Protein AF-A0A3D5USG2-F1 (afdb_monomer)

Solvent-accessible surface area (backbone atoms only — not comparable to full-atom values): 4860 Å² total; per-residue (Å²): 136,84,79,77,82,78,76,81,81,75,64,52,75,99,53,18,70,56,46,50,43,50,76,35,71,58,34,55,50,46,68,74,41,37,73,62,52,50,63,70,43,41,73,58,52,52,54,50,51,61,72,62,62,77,55,94,90,67,88,86,83,74,84,83,46,83,92,31,66,67,71,75,72,102

Foldseek 3Di:
DDPDPDDQDQLDDPCNVVSDCCVDPNVVVCVVCVVVVCVVCVVVLVVVCVVVVDDPPDDDDDDPCNVPSSVVVD

Mean predicted aligned error: 5.07 Å

Sequence (74 aa):
MTTSATTPLTASGPNADQIDYWNGDAGERWARYQDKLDAMLQPFSGAVLELAAIKPGERLMDIGCGCGATTFEA

Secondary structure (DSSP, 8-state):
------PPPP--GGGHHHHHHHHTHHHHHHHHTHHHHHHHHHHHHHHHHHHHT--TT-----TT-TTSHHHHH-

Radius of gyration: 15.32 Å; Cα contacts (8 Å, |Δi|>4): 25; chains: 1; bounding box: 34×34×34 Å

pLDDT: mean 91.6, std 12.34, range [42.34, 98.06]

Structure (mmCIF, N/CA/C/O backbone):
data_AF-A0A3D5USG2-F1
#
_entry.id   AF-A0A3D5USG2-F1
#
loop_
_atom_site.group_PDB
_atom_site.id
_atom_site.type_symbol
_atom_site.label_atom_id
_atom_site.label_alt_id
_atom_site.label_comp_id
_atom_site.label_asym_id
_atom_site.label_entity_id
_atom_site.label_seq_id
_atom_site.pdbx_PDB_ins_code
_atom_site.Cartn_x
_atom_site.Cartn_y
_atom_site.Cartn_z
_atom_site.occupancy
_atom_site.B_iso_or_equiv
_atom_site.auth_seq_id
_atom_site.auth_comp_id
_atom_site.auth_asym_id
_atom_site.auth_atom_id
_atom_site.pdbx_PDB_model_num
ATOM 1 N N . MET A 1 1 ? 1.882 26.042 -4.843 1.00 42.34 1 MET A N 1
ATOM 2 C CA . MET A 1 1 ? 1.993 24.587 -4.628 1.00 42.34 1 MET A CA 1
ATOM 3 C C . MET A 1 1 ? 3.302 24.155 -5.267 1.00 42.34 1 MET A C 1
ATOM 5 O O . MET A 1 1 ? 3.365 24.003 -6.477 1.00 42.34 1 MET A O 1
ATOM 9 N N . THR A 1 2 ? 4.388 24.158 -4.499 1.00 43.53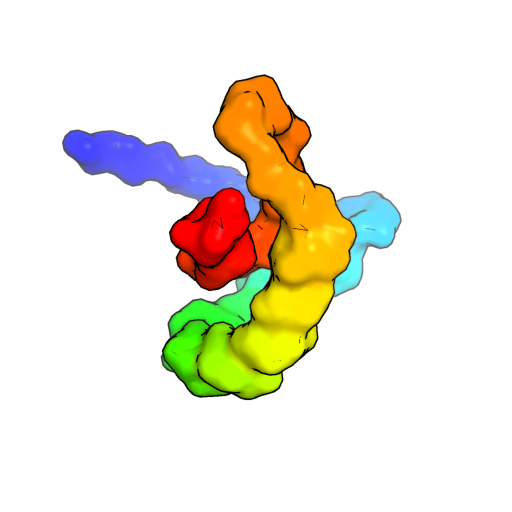 2 THR A N 1
ATOM 10 C CA . THR A 1 2 ? 5.736 23.835 -4.986 1.00 43.53 2 THR A CA 1
ATOM 11 C C . THR A 1 2 ? 5.900 22.324 -4.920 1.00 43.53 2 THR A C 1
ATOM 13 O O . THR A 1 2 ? 6.005 21.760 -3.836 1.00 43.53 2 THR A O 1
ATOM 16 N N . THR A 1 3 ? 5.870 21.652 -6.066 1.00 50.44 3 THR A N 1
ATOM 17 C CA . THR A 1 3 ? 6.277 20.249 -6.161 1.00 50.44 3 THR A CA 1
ATOM 18 C C . THR A 1 3 ? 7.778 20.187 -5.895 1.00 50.44 3 THR A C 1
ATOM 20 O O . THR A 1 3 ? 8.571 20.628 -6.726 1.00 50.44 3 THR A O 1
ATOM 23 N N . SER A 1 4 ? 8.173 19.698 -4.720 1.00 58.66 4 SER A N 1
ATOM 24 C CA . SER A 1 4 ? 9.561 19.306 -4.484 1.00 58.66 4 SER A CA 1
ATOM 25 C C . SER A 1 4 ? 9.871 18.158 -5.441 1.00 58.66 4 SER A C 1
ATOM 27 O O . SER A 1 4 ? 9.166 17.152 -5.429 1.00 58.66 4 SER A O 1
ATOM 29 N N . ALA A 1 5 ? 10.872 18.317 -6.304 1.00 57.56 5 ALA A N 1
ATOM 30 C CA . ALA A 1 5 ? 11.334 17.216 -7.134 1.00 57.56 5 ALA A CA 1
ATOM 31 C C . ALA A 1 5 ? 11.992 16.175 -6.218 1.00 57.56 5 ALA A C 1
ATOM 33 O O . ALA A 1 5 ? 12.967 16.478 -5.530 1.00 57.56 5 ALA A O 1
ATOM 34 N N . THR A 1 6 ? 11.431 14.969 -6.169 1.00 66.25 6 THR A N 1
ATOM 35 C CA . THR A 1 6 ? 12.017 13.842 -5.442 1.00 66.25 6 THR A CA 1
ATOM 36 C C . THR A 1 6 ? 13.305 13.429 -6.145 1.00 66.25 6 THR A C 1
ATOM 38 O O . THR A 1 6 ? 13.271 12.995 -7.295 1.00 66.25 6 THR A O 1
ATOM 41 N N . THR A 1 7 ? 14.450 13.570 -5.477 1.00 73.12 7 THR A N 1
ATOM 42 C CA . THR A 1 7 ? 15.712 12.992 -5.953 1.00 73.12 7 THR A CA 1
ATOM 43 C C . THR A 1 7 ? 15.538 11.475 -6.091 1.00 73.12 7 THR A C 1
ATOM 45 O O . THR A 1 7 ? 15.142 10.845 -5.106 1.00 73.12 7 THR A O 1
ATOM 48 N N . PRO A 1 8 ? 15.821 10.872 -7.262 1.00 75.50 8 PRO A N 1
ATOM 49 C CA . PRO A 1 8 ? 15.722 9.428 -7.432 1.00 75.50 8 PRO A CA 1
ATOM 50 C C . PRO A 1 8 ? 16.641 8.704 -6.446 1.00 75.50 8 PRO A C 1
ATOM 52 O O . PRO A 1 8 ? 17.815 9.054 -6.305 1.00 75.50 8 PRO A O 1
ATOM 55 N N . LEU A 1 9 ? 16.106 7.690 -5.768 1.00 84.69 9 LEU A N 1
ATOM 56 C CA . LEU A 1 9 ? 16.902 6.792 -4.938 1.00 84.69 9 LEU A CA 1
ATOM 57 C C . LEU A 1 9 ? 17.841 5.988 -5.842 1.00 84.69 9 LEU A C 1
ATOM 59 O O . LEU A 1 9 ? 17.401 5.340 -6.786 1.00 84.69 9 LEU A O 1
ATOM 63 N N . THR A 1 10 ? 19.139 6.008 -5.551 1.00 90.88 10 THR A N 1
ATOM 64 C CA . THR A 1 10 ? 20.112 5.164 -6.249 1.00 90.88 10 THR A CA 1
ATOM 65 C C . THR A 1 10 ? 19.953 3.711 -5.809 1.00 90.88 10 THR A C 1
ATOM 67 O O . THR A 1 10 ? 20.091 3.424 -4.616 1.00 90.88 10 THR A O 1
ATOM 70 N N . ALA A 1 11 ? 19.729 2.794 -6.751 1.00 93.69 11 ALA A N 1
ATOM 71 C CA . ALA A 1 11 ? 19.681 1.360 -6.482 1.00 93.69 11 ALA A CA 1
ATOM 72 C C . ALA A 1 11 ? 21.058 0.839 -6.052 1.00 93.69 11 ALA A C 1
ATOM 74 O O . ALA A 1 11 ? 21.940 0.537 -6.852 1.00 93.69 11 ALA A O 1
ATOM 75 N N . SER A 1 12 ? 21.273 0.817 -4.741 1.00 94.50 12 SER A N 1
ATOM 76 C CA . SER A 1 12 ? 22.532 0.423 -4.119 1.00 94.50 12 SER A CA 1
ATOM 77 C C . SER A 1 12 ? 22.282 -0.116 -2.712 1.00 94.50 12 SER A C 1
ATOM 79 O O . SER A 1 12 ? 21.257 0.171 -2.090 1.00 94.50 12 SER A O 1
ATOM 81 N N . GLY A 1 13 ? 23.226 -0.907 -2.201 1.00 95.25 13 GLY A N 1
ATOM 82 C CA . GLY A 1 13 ? 23.097 -1.534 -0.888 1.00 95.25 13 GLY A CA 1
ATOM 83 C C . GLY A 1 13 ? 22.055 -2.663 -0.856 1.00 95.25 13 GLY A C 1
ATOM 84 O O . GLY A 1 13 ? 21.645 -3.163 -1.902 1.00 95.25 13 GLY A O 1
ATOM 85 N N . PRO A 1 14 ? 21.621 -3.095 0.340 1.00 96.94 14 PRO A N 1
ATOM 86 C CA . PRO A 1 14 ? 20.826 -4.316 0.507 1.00 96.94 14 PRO A CA 1
ATOM 87 C C . PRO A 1 14 ? 19.410 -4.242 -0.084 1.00 96.94 14 PRO A C 1
ATOM 89 O O . PRO A 1 14 ? 18.755 -5.271 -0.192 1.00 96.94 14 PRO A O 1
ATOM 92 N N . ASN A 1 15 ? 18.934 -3.048 -0.454 1.00 94.25 15 ASN A N 1
ATOM 93 C CA . ASN A 1 15 ? 17.603 -2.836 -1.024 1.00 94.25 15 ASN A CA 1
ATOM 94 C C . ASN A 1 15 ? 17.638 -2.478 -2.520 1.00 94.25 15 ASN A C 1
ATOM 96 O O . ASN A 1 15 ? 16.624 -2.034 -3.054 1.00 94.25 15 ASN A O 1
ATOM 100 N N . ALA A 1 16 ? 18.791 -2.622 -3.186 1.00 96.62 16 ALA A N 1
ATOM 101 C CA . ALA A 1 16 ? 18.972 -2.231 -4.585 1.00 96.62 16 ALA A CA 1
ATOM 102 C C . ALA A 1 16 ? 17.895 -2.836 -5.502 1.00 96.62 16 ALA A C 1
ATOM 104 O O . ALA A 1 16 ? 17.209 -2.093 -6.197 1.00 96.62 16 ALA A O 1
ATOM 105 N N . ASP A 1 17 ? 17.653 -4.144 -5.394 1.00 97.00 17 ASP A N 1
ATOM 106 C CA . ASP A 1 17 ? 16.678 -4.851 -6.235 1.00 97.00 17 ASP A CA 1
ATOM 107 C C . ASP 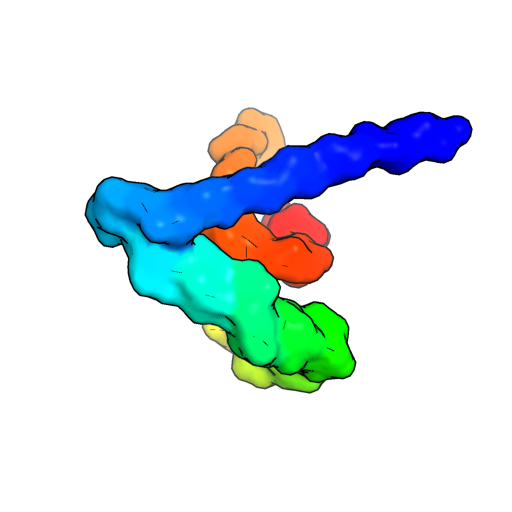A 1 17 ? 15.246 -4.323 -6.059 1.00 97.00 17 ASP A C 1
ATOM 109 O O . ASP A 1 17 ? 14.484 -4.239 -7.018 1.00 97.00 17 ASP A O 1
ATOM 113 N N . GLN A 1 18 ? 14.861 -3.939 -4.836 1.00 95.94 18 GLN A N 1
ATOM 114 C CA . GLN A 1 18 ? 13.535 -3.370 -4.575 1.00 95.94 18 GLN A CA 1
ATOM 115 C C . GLN A 1 18 ? 13.430 -1.931 -5.081 1.00 95.94 18 GLN A C 1
ATOM 117 O O . GLN A 1 18 ? 12.369 -1.540 -5.563 1.00 95.94 18 GLN A O 1
ATOM 122 N N . ILE A 1 19 ? 14.514 -1.149 -4.990 1.00 95.50 19 ILE A N 1
ATOM 123 C CA . ILE A 1 19 ? 14.576 0.202 -5.561 1.00 95.50 19 ILE A CA 1
ATOM 124 C C . ILE A 1 19 ? 14.378 0.122 -7.076 1.00 95.50 19 ILE A C 1
ATOM 126 O O . ILE A 1 19 ? 13.541 0.855 -7.596 1.00 95.50 19 ILE A O 1
ATOM 130 N N . ASP A 1 20 ? 15.080 -0.780 -7.762 1.00 96.12 20 ASP A N 1
ATOM 131 C CA . ASP A 1 20 ? 14.937 -0.962 -9.211 1.00 96.12 20 ASP A CA 1
ATOM 132 C C . ASP A 1 20 ? 13.543 -1.474 -9.587 1.00 96.12 20 ASP A C 1
ATOM 134 O O . ASP A 1 20 ? 12.906 -0.945 -10.497 1.00 96.12 20 ASP A O 1
ATOM 138 N N . TYR A 1 21 ? 13.030 -2.471 -8.864 1.00 96.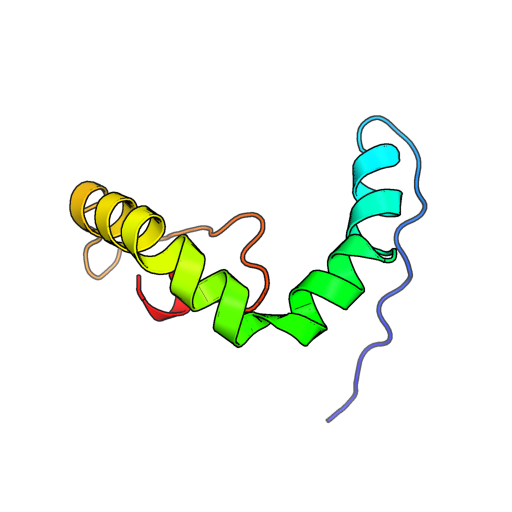38 21 TYR A N 1
ATOM 139 C CA . TYR A 1 21 ? 11.724 -3.055 -9.153 1.00 96.38 21 TYR A CA 1
ATOM 140 C C . TYR A 1 21 ? 10.583 -2.039 -8.999 1.00 96.38 21 TYR A C 1
ATOM 142 O O . TYR A 1 21 ? 9.797 -1.844 -9.930 1.00 96.38 21 TYR A O 1
ATOM 150 N N . TRP A 1 22 ? 10.490 -1.368 -7.845 1.00 95.88 22 TRP A N 1
ATOM 151 C CA . TRP A 1 22 ? 9.380 -0.458 -7.547 1.00 95.88 22 TRP A CA 1
ATOM 152 C C . TRP A 1 22 ? 9.480 0.892 -8.257 1.00 95.88 22 TRP A C 1
ATOM 154 O O . TRP A 1 22 ? 8.440 1.490 -8.517 1.00 95.88 22 TRP A O 1
ATOM 164 N N . ASN A 1 23 ? 10.683 1.365 -8.604 1.00 93.81 23 ASN A N 1
ATOM 165 C CA . ASN A 1 23 ? 10.835 2.566 -9.439 1.00 93.81 23 ASN A CA 1
ATOM 166 C C . ASN A 1 23 ? 10.790 2.266 -10.948 1.00 93.81 23 ASN A C 1
ATOM 168 O O . ASN A 1 23 ? 10.861 3.198 -11.747 1.00 93.81 23 ASN A O 1
ATOM 172 N N . GLY A 1 24 ? 10.687 0.994 -11.339 1.00 93.94 24 GLY A N 1
ATOM 173 C CA . GLY A 1 24 ? 10.511 0.562 -12.723 1.00 93.94 24 GLY A CA 1
ATOM 174 C C . GLY A 1 24 ? 9.067 0.171 -13.051 1.00 93.94 24 GLY A C 1
ATOM 175 O O . GLY A 1 24 ? 8.101 0.613 -12.421 1.00 93.94 24 GLY A O 1
ATOM 176 N N . ASP A 1 25 ? 8.924 -0.729 -14.025 1.00 96.56 25 ASP A N 1
ATOM 177 C CA . ASP A 1 25 ? 7.639 -1.172 -14.583 1.00 96.56 25 ASP A CA 1
ATOM 178 C C . ASP A 1 25 ? 6.631 -1.653 -13.533 1.00 96.56 25 ASP A C 1
ATOM 180 O O . ASP A 1 25 ? 5.420 -1.535 -13.731 1.00 96.56 25 ASP A O 1
ATOM 184 N N . ALA A 1 26 ? 7.094 -2.229 -12.419 1.00 95.69 26 ALA A N 1
ATOM 185 C CA . ALA A 1 26 ? 6.190 -2.723 -11.391 1.00 95.69 26 ALA A CA 1
ATOM 186 C C . ALA A 1 26 ? 5.445 -1.586 -10.686 1.00 95.69 26 ALA A C 1
ATOM 188 O O . ALA A 1 26 ? 4.230 -1.701 -10.507 1.00 95.69 26 ALA A O 1
ATOM 189 N N . GLY A 1 27 ? 6.139 -0.496 -10.343 1.00 95.00 27 GLY A N 1
ATOM 190 C CA . GLY A 1 27 ? 5.522 0.694 -9.759 1.00 95.00 27 GLY A CA 1
ATOM 191 C C . GLY A 1 27 ? 4.587 1.392 -10.739 1.00 95.00 27 GLY A C 1
ATOM 192 O O . GLY A 1 27 ? 3.448 1.702 -10.387 1.00 95.00 27 GLY A O 1
ATOM 193 N N . GLU A 1 28 ? 5.008 1.548 -11.998 1.00 96.31 28 GLU A N 1
ATOM 194 C CA . GLU A 1 28 ? 4.145 2.120 -13.041 1.00 96.31 28 GLU A CA 1
ATOM 195 C C . GLU A 1 28 ? 2.873 1.294 -13.250 1.00 96.31 28 GLU A C 1
ATOM 197 O O . GLU A 1 28 ? 1.769 1.836 -13.357 1.00 96.31 28 GLU A O 1
ATOM 202 N N . ARG A 1 29 ? 3.011 -0.035 -13.293 1.00 96.56 29 ARG A N 1
ATOM 203 C CA . ARG A 1 29 ? 1.881 -0.956 -13.418 1.00 96.56 29 ARG A CA 1
ATOM 204 C C . ARG A 1 29 ? 0.967 -0.878 -12.199 1.00 96.56 29 ARG A C 1
ATOM 206 O O . ARG A 1 29 ? -0.248 -0.899 -12.381 1.00 96.56 29 ARG A O 1
ATOM 213 N N . TRP A 1 30 ? 1.524 -0.783 -10.992 1.00 96.38 30 TRP A N 1
ATOM 214 C CA . TRP A 1 30 ? 0.736 -0.630 -9.770 1.00 96.38 30 TRP A CA 1
ATOM 215 C C . TRP A 1 30 ? -0.120 0.632 -9.826 1.00 96.38 30 TRP A C 1
ATOM 217 O O . TRP A 1 30 ? -1.339 0.547 -9.711 1.00 96.38 30 TRP A O 1
ATOM 227 N N . ALA A 1 31 ? 0.502 1.779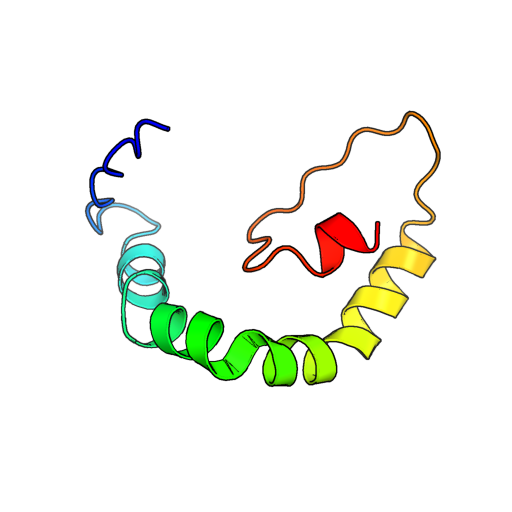 -10.110 1.00 96.12 31 ALA A N 1
ATOM 228 C CA . ALA A 1 31 ? -0.197 3.055 -10.228 1.00 96.12 31 ALA A CA 1
ATOM 229 C C . ALA A 1 31 ? -1.256 3.031 -11.344 1.00 96.12 31 ALA A C 1
ATOM 231 O O . ALA A 1 31 ? -2.371 3.511 -11.160 1.00 96.12 31 ALA A O 1
ATOM 232 N N . ARG A 1 32 ? -0.943 2.426 -12.499 1.00 97.81 32 ARG A N 1
ATOM 233 C CA . ARG A 1 32 ? -1.876 2.327 -13.634 1.00 97.81 32 ARG A CA 1
ATOM 234 C C . ARG A 1 32 ? -3.104 1.470 -13.334 1.00 97.81 32 ARG A C 1
ATOM 236 O O . ARG A 1 32 ? -4.177 1.763 -13.854 1.00 97.81 32 ARG A O 1
ATOM 243 N N . TYR A 1 33 ? -2.948 0.390 -12.573 1.00 97.62 33 TYR A N 1
ATOM 244 C CA . TYR A 1 33 ? -4.023 -0.566 -12.290 1.00 97.62 33 TYR A CA 1
ATOM 245 C C . TYR A 1 33 ? -4.495 -0.519 -10.835 1.00 97.62 33 TYR A C 1
ATOM 247 O O . TYR A 1 33 ? -5.042 -1.516 -10.362 1.00 97.62 33 TYR A O 1
ATOM 255 N N . GLN A 1 34 ? -4.305 0.619 -10.160 1.00 97.00 34 GLN A N 1
ATOM 256 C CA . GLN A 1 34 ? -4.609 0.817 -8.744 1.00 97.00 34 GLN A CA 1
ATOM 257 C C . GLN A 1 34 ? -5.983 0.254 -8.372 1.00 97.00 34 GLN A C 1
ATOM 259 O O . GLN A 1 34 ? -6.043 -0.704 -7.616 1.00 97.00 34 GLN A O 1
ATOM 264 N N . ASP A 1 35 ? -7.066 0.758 -8.971 1.00 97.19 35 ASP A N 1
ATOM 265 C CA . ASP A 1 35 ? -8.436 0.363 -8.607 1.00 97.19 35 ASP A CA 1
ATOM 266 C C . ASP A 1 35 ? -8.651 -1.156 -8.650 1.00 97.19 35 ASP A C 1
ATOM 268 O O . ASP A 1 35 ? -9.336 -1.740 -7.812 1.00 97.19 35 ASP A O 1
ATOM 272 N N . LYS A 1 36 ? -8.041 -1.823 -9.638 1.00 98.00 36 LYS A N 1
ATOM 273 C CA . LYS A 1 36 ? -8.148 -3.274 -9.801 1.00 98.00 36 LYS A CA 1
ATOM 274 C C . LYS A 1 36 ? -7.331 -4.019 -8.747 1.00 98.00 36 LYS A C 1
ATOM 276 O O . LYS A 1 36 ? -7.784 -5.053 -8.259 1.00 98.00 36 LYS A O 1
ATOM 281 N N . LEU A 1 37 ? -6.120 -3.548 -8.461 1.00 97.19 37 LEU A N 1
ATOM 282 C CA . LEU A 1 37 ? -5.241 -4.154 -7.464 1.00 97.19 37 LEU A CA 1
ATOM 283 C C . LEU A 1 37 ? -5.805 -3.954 -6.057 1.00 97.19 37 LEU A C 1
ATOM 285 O O . LEU A 1 37 ? -5.895 -4.931 -5.321 1.00 97.19 37 LEU A O 1
ATOM 289 N N . ASP A 1 38 ? -6.280 -2.751 -5.737 1.00 96.62 38 ASP A N 1
ATOM 290 C CA . ASP A 1 38 ? -6.935 -2.429 -4.470 1.00 96.62 38 ASP A CA 1
ATOM 291 C C . ASP A 1 38 ? -8.173 -3.314 -4.275 1.00 96.62 38 ASP A C 1
ATOM 293 O O . ASP A 1 38 ? -8.270 -4.013 -3.271 1.00 96.62 38 ASP A O 1
ATOM 297 N N . ALA A 1 39 ? -9.063 -3.415 -5.271 1.00 97.12 39 ALA A N 1
ATOM 298 C CA . ALA A 1 39 ? -10.237 -4.290 -5.186 1.00 97.12 39 ALA A CA 1
ATOM 299 C C . ALA A 1 39 ? -9.878 -5.779 -5.013 1.00 97.12 39 ALA A C 1
ATOM 301 O O . ALA A 1 39 ? -10.565 -6.510 -4.302 1.00 97.12 39 ALA A O 1
ATOM 302 N N . MET A 1 40 ? -8.806 -6.244 -5.662 1.00 97.69 40 MET A N 1
ATOM 303 C CA . MET A 1 40 ? -8.329 -7.624 -5.526 1.00 97.69 40 MET A CA 1
ATOM 304 C C . MET A 1 40 ? -7.736 -7.895 -4.135 1.00 97.69 40 MET A C 1
ATOM 306 O O . MET A 1 40 ? -7.864 -9.010 -3.626 1.00 97.69 40 MET A O 1
ATOM 310 N N . LEU A 1 41 ? -7.074 -6.902 -3.538 1.00 96.94 41 LEU A N 1
ATOM 311 C CA . LEU A 1 41 ? -6.392 -7.017 -2.248 1.00 96.94 41 LEU A CA 1
ATOM 312 C C . LEU A 1 41 ? -7.303 -6.702 -1.051 1.00 96.94 41 LEU A C 1
ATOM 314 O O . LEU A 1 41 ? -7.013 -7.167 0.053 1.00 96.94 41 LEU A O 1
ATOM 318 N N . GLN A 1 42 ? -8.414 -5.994 -1.270 1.00 97.56 42 GLN A N 1
ATOM 319 C CA . GLN A 1 42 ? -9.346 -5.538 -0.234 1.00 97.56 42 GLN A CA 1
ATOM 320 C C . GLN A 1 42 ? -9.792 -6.637 0.749 1.00 97.56 42 GLN A C 1
ATOM 322 O O . GLN A 1 42 ? -9.782 -6.387 1.954 1.00 97.56 42 GLN A O 1
ATOM 327 N N . PRO A 1 43 ? -10.124 -7.875 0.324 1.00 98.06 43 PRO A N 1
ATOM 328 C CA . PRO A 1 43 ? -10.533 -8.910 1.275 1.00 98.06 43 PRO A CA 1
ATOM 329 C C . PRO A 1 43 ? -9.440 -9.266 2.291 1.00 98.06 43 PRO A C 1
ATOM 331 O O . PRO A 1 43 ? -9.741 -9.645 3.422 1.00 98.06 43 PRO A O 1
ATOM 334 N N . PHE A 1 44 ? -8.169 -9.139 1.902 1.00 97.25 44 PHE A N 1
ATOM 335 C CA . PHE A 1 44 ? -7.035 -9.392 2.785 1.00 97.25 44 PHE A CA 1
ATOM 336 C C . PHE A 1 44 ? -6.778 -8.199 3.705 1.00 97.25 44 PHE A C 1
ATOM 338 O O . PHE A 1 44 ? -6.615 -8.398 4.908 1.00 97.25 44 PHE A O 1
ATOM 345 N N . SER A 1 45 ? -6.771 -6.973 3.166 1.00 96.00 45 SER A N 1
ATOM 346 C CA . SER A 1 45 ? -6.581 -5.769 3.985 1.00 96.00 45 SER A CA 1
ATOM 347 C C . SER A 1 45 ? -7.699 -5.612 5.014 1.00 96.00 45 SER A C 1
ATOM 349 O O . SER A 1 45 ? -7.407 -5.384 6.184 1.00 96.00 45 SER A O 1
ATOM 351 N N . GLY A 1 46 ? -8.955 -5.846 4.625 1.00 97.44 46 GLY A N 1
ATOM 352 C CA . GLY A 1 46 ? -10.103 -5.793 5.529 1.00 97.44 46 GLY A CA 1
ATOM 353 C C . GLY A 1 46 ? -9.972 -6.753 6.714 1.00 97.44 46 GLY A C 1
ATOM 354 O O . GLY A 1 46 ? -10.148 -6.339 7.857 1.00 97.44 46 GLY A O 1
ATOM 355 N N . ALA A 1 47 ? -9.575 -8.007 6.470 1.00 98.00 47 ALA A N 1
ATOM 356 C CA . ALA A 1 47 ? -9.362 -8.985 7.541 1.00 98.00 47 ALA A CA 1
ATOM 357 C C . ALA A 1 47 ? -8.207 -8.591 8.484 1.00 98.00 47 ALA A C 1
ATOM 359 O O . ALA A 1 47 ? -8.280 -8.822 9.692 1.00 98.00 47 ALA A O 1
ATOM 360 N N . VAL A 1 48 ? -7.142 -7.984 7.947 1.00 95.75 48 VAL A N 1
ATOM 361 C CA . VAL A 1 48 ? -6.019 -7.477 8.752 1.00 95.75 48 VAL A CA 1
ATOM 362 C C . VAL A 1 48 ? -6.457 -6.302 9.625 1.00 95.75 48 VAL A C 1
ATOM 364 O O . VAL A 1 48 ? -6.129 -6.287 10.810 1.00 95.75 48 VAL A O 1
ATOM 367 N N . LEU A 1 49 ? -7.206 -5.344 9.072 1.00 96.12 49 LEU A N 1
ATOM 368 C CA . LEU A 1 49 ? -7.698 -4.179 9.812 1.00 96.12 49 LEU A CA 1
ATOM 369 C C . LEU A 1 49 ? -8.699 -4.576 10.905 1.00 96.12 49 LEU A C 1
ATOM 371 O O . LEU A 1 49 ? -8.608 -4.077 12.029 1.00 96.12 49 LEU A O 1
ATOM 375 N N . GLU A 1 50 ? -9.594 -5.524 10.618 1.00 97.56 50 GLU A N 1
ATOM 376 C CA . GLU A 1 50 ? -10.518 -6.076 11.615 1.00 97.56 50 GLU A CA 1
ATOM 377 C C . GLU A 1 50 ? -9.758 -6.726 12.780 1.00 97.56 50 GLU A C 1
ATOM 379 O O . GLU A 1 50 ? -10.042 -6.440 13.945 1.00 97.56 50 GLU A O 1
ATOM 384 N N . LEU A 1 51 ? -8.746 -7.548 12.480 1.00 97.38 51 LEU A N 1
ATOM 385 C CA . LEU A 1 51 ? -7.919 -8.193 13.501 1.00 97.38 51 LEU A CA 1
ATOM 386 C C . LEU A 1 51 ? -7.075 -7.187 14.296 1.00 97.38 51 LEU A C 1
ATOM 388 O O . LEU A 1 51 ? -6.874 -7.373 15.498 1.00 97.38 51 LEU A O 1
ATOM 392 N N . ALA A 1 52 ? -6.573 -6.141 13.637 1.00 96.00 52 ALA A N 1
ATOM 393 C CA . ALA A 1 52 ? -5.798 -5.087 14.283 1.00 96.00 52 ALA A CA 1
ATOM 394 C C . ALA A 1 52 ? -6.634 -4.307 15.310 1.00 96.00 52 ALA A C 1
ATOM 396 O O . ALA A 1 52 ? -6.071 -3.828 16.294 1.00 96.00 52 ALA A O 1
ATOM 397 N N . ALA A 1 53 ? -7.959 -4.228 15.112 1.00 96.25 53 ALA A N 1
ATOM 398 C CA . ALA A 1 53 ? -8.918 -3.623 16.040 1.00 96.25 53 ALA A CA 1
ATOM 399 C C . ALA A 1 53 ? -8.477 -2.230 16.527 1.00 96.25 53 ALA A C 1
ATOM 401 O O . ALA A 1 53 ? -8.505 -1.933 17.728 1.00 96.25 53 ALA A O 1
ATOM 402 N N . ILE A 1 54 ? -8.046 -1.411 15.565 1.00 95.31 54 ILE A N 1
ATOM 403 C CA . ILE A 1 54 ? -7.428 -0.098 15.756 1.00 95.31 54 ILE A CA 1
ATOM 404 C C . ILE A 1 54 ? -8.372 0.830 16.523 1.00 95.31 54 ILE A C 1
ATOM 406 O O . ILE A 1 54 ? -9.583 0.854 16.279 1.00 95.31 54 ILE A O 1
ATOM 410 N N . LYS A 1 55 ? -7.826 1.605 17.465 1.00 95.94 55 LYS A N 1
ATOM 411 C CA . LYS A 1 55 ? -8.610 2.481 18.348 1.00 95.94 55 LYS A CA 1
ATOM 412 C C . LYS A 1 55 ? -8.257 3.956 18.174 1.00 95.94 55 LYS A C 1
ATOM 414 O O . LYS A 1 55 ? -7.093 4.299 17.955 1.00 95.94 55 LYS A O 1
ATOM 419 N N . PRO A 1 56 ? -9.229 4.866 18.382 1.00 94.69 56 PRO A N 1
ATOM 420 C CA . PRO A 1 56 ? -8.952 6.295 18.417 1.00 94.69 56 PRO A CA 1
ATOM 421 C C . PRO A 1 56 ? -7.832 6.637 19.408 1.00 94.69 56 PRO A C 1
ATOM 423 O O . PRO A 1 56 ? -7.875 6.245 20.575 1.00 94.69 56 PRO A O 1
ATOM 426 N N . GLY A 1 57 ? -6.842 7.398 18.941 1.00 96.12 57 GLY A N 1
ATOM 427 C CA . GLY A 1 57 ? -5.683 7.817 19.735 1.00 96.12 57 GLY A CA 1
ATOM 428 C C . GLY A 1 57 ? -4.456 6.908 19.617 1.00 96.12 57 GLY A C 1
ATOM 429 O O . GLY A 1 57 ? -3.388 7.282 20.109 1.00 9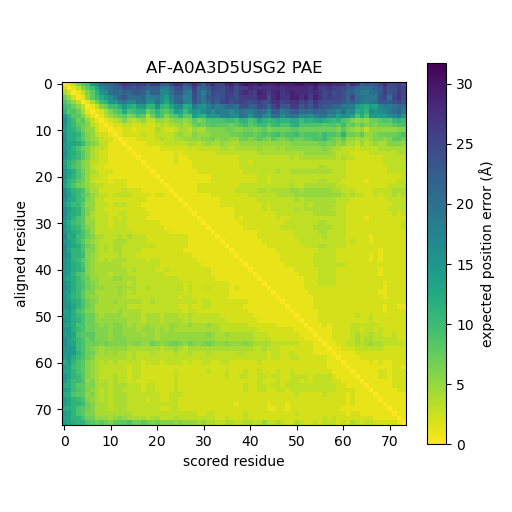6.12 57 GLY A O 1
ATOM 430 N N . GLU A 1 58 ? -4.563 5.758 18.948 1.00 96.38 58 GLU A N 1
ATOM 431 C CA . GLU A 1 58 ? -3.399 4.949 18.581 1.00 96.38 58 GLU A CA 1
ATOM 432 C C . GLU A 1 58 ? -2.593 5.613 17.452 1.00 96.38 58 GLU A C 1
ATOM 434 O O . GLU A 1 58 ? -3.091 6.454 16.703 1.00 96.38 58 GLU A O 1
ATOM 439 N N . ARG A 1 59 ? -1.305 5.265 17.354 1.00 96.19 59 ARG A N 1
ATOM 440 C CA . ARG A 1 59 ? -0.411 5.747 16.291 1.00 96.19 59 ARG A CA 1
ATOM 441 C C . ARG A 1 59 ? -0.016 4.579 15.406 1.00 96.19 59 ARG A C 1
ATOM 443 O O . ARG A 1 59 ? 0.525 3.599 15.912 1.00 96.19 59 ARG A O 1
ATOM 450 N N . LEU A 1 60 ? -0.238 4.725 14.106 1.00 93.75 60 LEU A N 1
ATOM 451 C CA . LEU A 1 60 ? -0.019 3.681 13.115 1.00 93.75 60 LEU A CA 1
ATOM 452 C C . LEU A 1 60 ? 0.996 4.125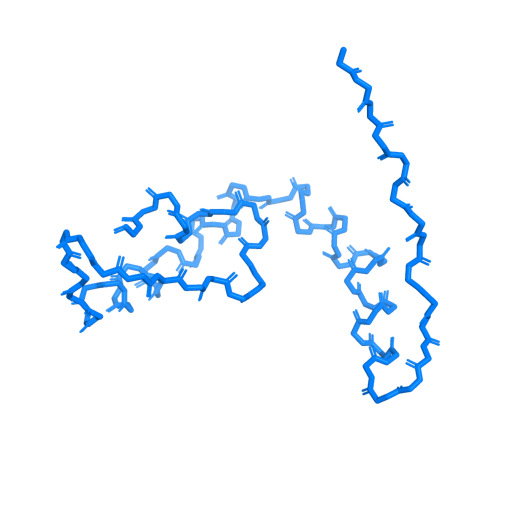 12.067 1.00 93.75 60 LEU A C 1
ATOM 454 O O . LEU A 1 60 ? 1.142 5.314 11.787 1.00 93.75 60 LEU A O 1
ATOM 458 N N . MET A 1 61 ? 1.702 3.146 11.508 1.00 96.19 61 MET A N 1
ATOM 459 C CA . MET A 1 61 ? 2.636 3.323 10.403 1.00 96.19 61 MET A CA 1
ATOM 460 C C . MET A 1 61 ? 2.315 2.278 9.339 1.00 96.19 61 MET A C 1
ATOM 462 O O . MET A 1 61 ? 2.454 1.084 9.594 1.00 96.19 61 MET A O 1
ATOM 466 N N . ASP A 1 62 ? 1.915 2.737 8.159 1.00 96.00 62 ASP A N 1
ATOM 467 C CA . ASP A 1 62 ? 1.648 1.894 6.995 1.00 96.00 62 ASP A CA 1
ATOM 468 C C . ASP A 1 62 ? 2.887 1.882 6.084 1.00 96.00 62 ASP A C 1
ATOM 470 O O . ASP A 1 62 ? 3.205 2.867 5.410 1.00 96.00 62 ASP A O 1
ATOM 474 N N . ILE A 1 63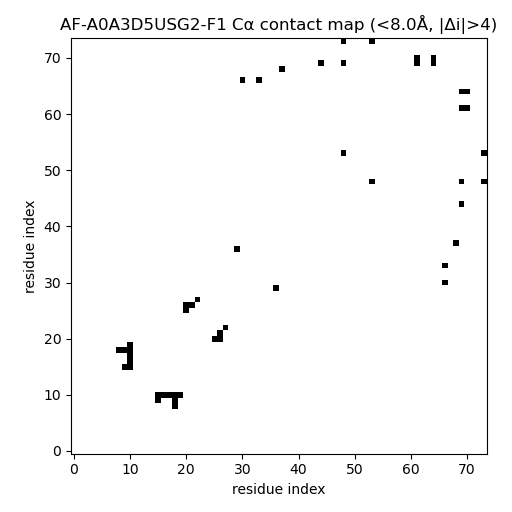 ? 3.654 0.789 6.134 1.00 95.25 63 ILE A N 1
ATOM 475 C CA . ILE A 1 63 ? 4.901 0.648 5.375 1.00 95.25 63 ILE A CA 1
ATOM 476 C C . ILE A 1 63 ? 4.583 0.055 4.009 1.00 95.25 63 ILE A C 1
ATOM 478 O O . ILE A 1 63 ? 4.107 -1.071 3.907 1.00 95.25 63 ILE A O 1
ATOM 482 N N . GLY A 1 64 ? 4.940 0.790 2.956 1.00 92.94 64 GLY A N 1
ATOM 483 C CA . GLY A 1 64 ? 4.585 0.397 1.596 1.00 92.94 64 GLY A CA 1
ATOM 484 C C . GLY A 1 64 ? 3.118 0.683 1.283 1.00 92.94 64 GLY A C 1
ATOM 485 O O . GLY A 1 64 ? 2.499 -0.082 0.554 1.00 92.94 64 GLY A O 1
ATOM 486 N N . CYS A 1 65 ? 2.587 1.798 1.798 1.00 95.12 65 CYS A N 1
ATOM 487 C CA . CYS A 1 65 ? 1.185 2.200 1.661 1.00 95.12 65 CYS A CA 1
ATOM 488 C C . CYS A 1 65 ? 0.678 2.287 0.209 1.00 95.12 65 CYS A C 1
ATOM 490 O O . CYS A 1 65 ? -0.529 2.304 -0.023 1.00 95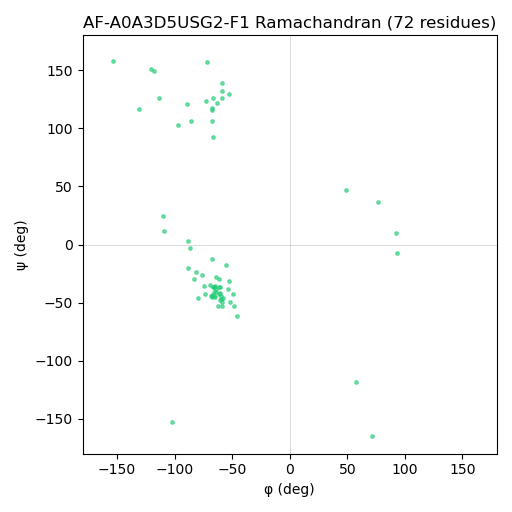.12 65 CYS A O 1
ATOM 492 N N . GLY A 1 66 ? 1.574 2.355 -0.782 1.00 93.81 66 GLY A N 1
ATOM 493 C CA . GLY A 1 66 ? 1.215 2.453 -2.194 1.00 93.81 66 GLY A CA 1
ATOM 494 C C . GLY A 1 66 ? 0.342 3.683 -2.447 1.00 93.81 66 GLY A C 1
ATOM 495 O O . GLY A 1 66 ? 0.771 4.808 -2.201 1.00 93.81 66 GLY A O 1
ATOM 496 N N . CYS A 1 67 ? -0.890 3.463 -2.911 1.00 93.19 67 CYS A N 1
ATOM 497 C CA . CYS A 1 67 ? -1.878 4.526 -3.125 1.00 93.19 67 CYS A CA 1
ATOM 498 C C . CYS A 1 67 ? -2.739 4.842 -1.884 1.00 93.19 67 CYS A C 1
A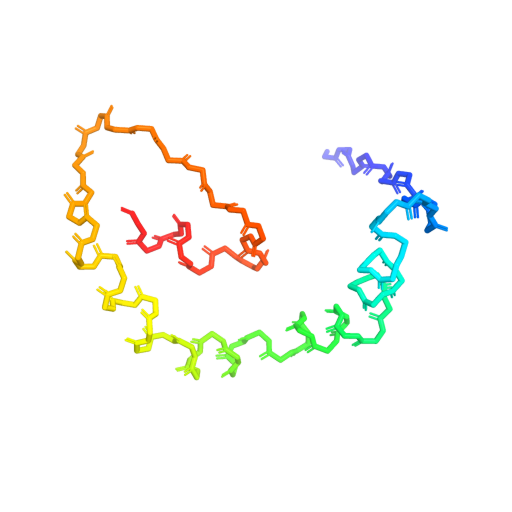TOM 500 O O . CYS A 1 67 ? -3.618 5.699 -1.949 1.00 93.19 67 CYS A O 1
ATOM 502 N N . GLY A 1 68 ? -2.476 4.188 -0.750 1.00 95.31 68 GLY A N 1
ATOM 503 C CA . GLY A 1 68 ? -3.023 4.544 0.557 1.00 95.31 68 GLY A CA 1
ATOM 504 C C . GLY A 1 68 ? -4.318 3.840 0.957 1.00 95.31 68 GLY A C 1
ATOM 505 O O . GLY A 1 68 ? -4.887 4.237 1.966 1.00 95.31 68 GLY A O 1
ATOM 506 N N . ALA A 1 69 ? -4.787 2.821 0.225 1.00 95.75 69 ALA A N 1
ATOM 507 C CA . ALA A 1 69 ? -6.059 2.140 0.509 1.00 95.75 69 ALA A CA 1
ATOM 508 C C . ALA A 1 69 ? -6.205 1.742 1.993 1.00 95.75 69 ALA A C 1
ATOM 510 O O . ALA A 1 69 ? -7.134 2.180 2.663 1.00 95.75 69 ALA A O 1
ATOM 511 N N . THR A 1 70 ? -5.223 1.027 2.545 1.00 95.12 70 THR A N 1
ATOM 512 C CA . THR A 1 70 ? -5.181 0.628 3.963 1.00 95.12 70 THR A CA 1
ATOM 513 C C . THR A 1 70 ? -5.085 1.806 4.921 1.00 95.12 70 THR A C 1
ATOM 515 O O . THR A 1 70 ? -5.715 1.788 5.970 1.00 95.12 70 THR A O 1
ATOM 518 N N . THR A 1 71 ? -4.326 2.844 4.568 1.00 95.88 71 THR A N 1
ATOM 519 C CA . THR A 1 71 ? -4.201 4.056 5.389 1.00 95.88 71 THR A CA 1
ATOM 520 C C . THR A 1 71 ? -5.523 4.821 5.491 1.00 95.88 71 THR A C 1
ATOM 522 O O . THR A 1 71 ? -5.800 5.400 6.535 1.00 95.88 71 THR A O 1
ATOM 525 N N . PHE A 1 72 ? -6.327 4.862 4.424 1.00 94.69 72 PHE A N 1
ATOM 526 C CA . PHE A 1 72 ? -7.625 5.545 4.435 1.00 94.69 72 PHE A CA 1
ATOM 527 C C . PHE A 1 72 ? -8.748 4.700 5.051 1.00 94.69 72 PHE A C 1
ATOM 529 O O . PHE A 1 72 ? -9.751 5.265 5.483 1.00 94.69 72 PHE A O 1
ATOM 536 N N . GLU A 1 73 ? -8.598 3.374 5.059 1.00 93.19 73 GLU A N 1
ATOM 537 C CA . GLU A 1 73 ? -9.546 2.437 5.675 1.00 93.19 73 GLU A CA 1
ATOM 538 C C . GLU A 1 73 ? -9.336 2.256 7.190 1.00 93.19 73 GLU A C 1
ATOM 540 O O . GLU A 1 73 ? -10.303 1.956 7.891 1.00 93.19 73 GLU A O 1
ATOM 545 N N . ALA A 1 74 ? -8.098 2.405 7.676 1.00 89.50 74 ALA A N 1
ATOM 546 C CA . ALA A 1 74 ? -7.699 2.266 9.083 1.00 89.50 74 ALA A CA 1
ATOM 547 C C . ALA A 1 74 ? -8.197 3.409 9.985 1.00 89.50 74 ALA A C 1
ATOM 549 O O . ALA A 1 74 ? -8.581 3.105 11.139 1.00 89.50 74 ALA A O 1
#